Protein AF-A0AA40M4S5-F1 (afdb_monomer_lite)

Secondary structure (DSSP, 8-state):
-EEEEEEETTS--EEEE---SS----TTEEEEEEE--GGGTTEEEEEEETTEEEEEEE------HHHHHHHHHHHHHHHHHHHHHHHHHHHHHHH--

pLDDT: mean 73.12, std 14.73, range [38.81, 96.25]

Sequence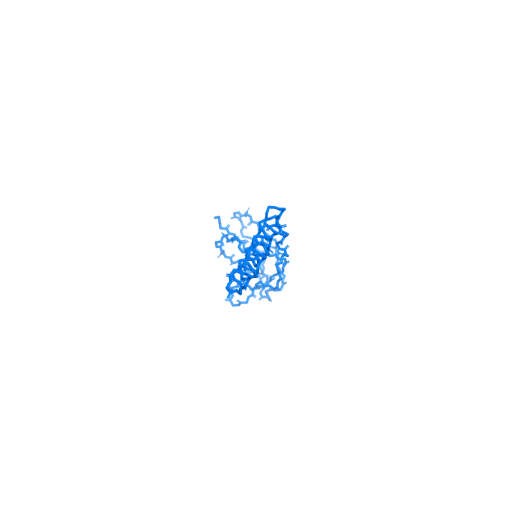 (97 aa):
MIRNIIYNQDGKNIILEFTCEEKPNLENIKVLQIEDKEEYKNMKKFHIQDGNIIIDDVYKKEISKEEKLEKELLETKATLVDLKYKEFIENTEKVGK

Radius of gyration: 26.65 Å; chains: 1; bounding box: 57×23×74 Å

Organism: NCBI:txid1443123

Structure (mmCIF, N/CA/C/O backbone):
data_AF-A0AA40M4S5-F1
#
_entry.id   AF-A0AA40M4S5-F1
#
loop_
_atom_site.group_PDB
_atom_site.id
_atom_site.type_symbol
_atom_site.label_atom_id
_atom_site.label_alt_id
_atom_site.label_comp_id
_atom_site.label_asym_id
_atom_site.label_entity_id
_atom_site.label_seq_id
_atom_site.pdbx_PDB_ins_code
_atom_site.Cartn_x
_atom_site.Cartn_y
_atom_site.Cartn_z
_atom_site.occupancy
_atom_site.B_iso_or_equiv
_atom_site.auth_seq_id
_atom_site.auth_comp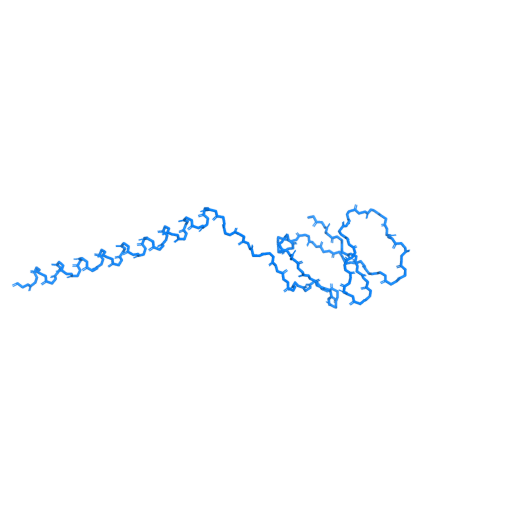_id
_atom_site.auth_asym_id
_atom_site.auth_atom_id
_atom_site.pdbx_PDB_model_num
ATOM 1 N N . MET A 1 1 ? 11.095 15.594 -10.202 1.00 63.22 1 MET A N 1
ATOM 2 C CA . MET A 1 1 ? 12.283 14.970 -10.834 1.00 63.22 1 MET A CA 1
ATOM 3 C C . MET A 1 1 ? 11.768 14.107 -11.978 1.00 63.22 1 MET A C 1
ATOM 5 O O . MET A 1 1 ? 10.678 13.573 -11.832 1.00 63.22 1 MET A O 1
ATOM 9 N N . ILE A 1 2 ? 12.442 14.040 -13.127 1.00 62.84 2 ILE A N 1
ATOM 10 C CA . ILE A 1 2 ? 11.993 13.206 -14.259 1.00 62.84 2 ILE A CA 1
ATOM 11 C C . ILE A 1 2 ? 12.808 11.914 -14.232 1.00 62.84 2 ILE A C 1
ATOM 13 O O . ILE A 1 2 ? 14.036 11.971 -14.156 1.00 62.84 2 ILE A O 1
ATOM 17 N N . ARG A 1 3 ? 12.128 10.766 -14.268 1.00 68.19 3 ARG A N 1
ATOM 18 C CA . ARG A 1 3 ? 12.730 9.429 -14.289 1.00 68.19 3 ARG A CA 1
ATOM 19 C C . ARG A 1 3 ? 12.653 8.892 -15.719 1.00 68.19 3 ARG A C 1
ATOM 21 O O . ARG A 1 3 ? 11.581 8.860 -16.320 1.00 68.19 3 ARG A O 1
ATOM 28 N N . ASN A 1 4 ? 13.792 8.493 -16.277 1.00 68.88 4 ASN A N 1
ATOM 29 C CA . ASN A 1 4 ? 13.861 7.869 -17.597 1.00 68.88 4 ASN A CA 1
ATOM 30 C C . ASN A 1 4 ? 13.956 6.353 -17.416 1.00 68.88 4 ASN A C 1
ATOM 32 O O . ASN A 1 4 ? 14.878 5.872 -16.759 1.00 68.88 4 ASN A O 1
ATOM 36 N N . ILE A 1 5 ? 13.018 5.607 -17.995 1.00 71.44 5 ILE A N 1
ATOM 37 C CA . ILE A 1 5 ? 13.008 4.143 -17.963 1.00 71.44 5 ILE A CA 1
ATOM 38 C C . ILE A 1 5 ? 13.348 3.615 -19.348 1.00 71.44 5 ILE A C 1
ATOM 40 O O . ILE A 1 5 ? 12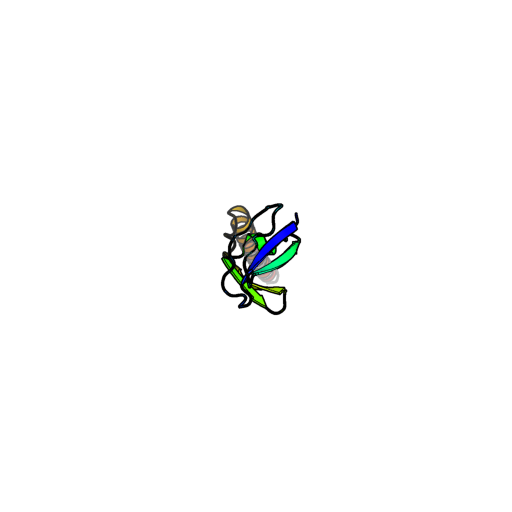.675 3.927 -20.332 1.00 71.44 5 ILE A O 1
ATOM 44 N N . ILE A 1 6 ? 14.387 2.791 -19.410 1.00 70.12 6 ILE A N 1
ATOM 45 C CA . ILE A 1 6 ? 14.858 2.148 -20.630 1.00 70.12 6 ILE A CA 1
ATOM 46 C C . ILE A 1 6 ? 14.402 0.686 -20.612 1.00 70.12 6 ILE A C 1
ATOM 48 O O . ILE A 1 6 ? 14.692 -0.059 -19.672 1.00 70.12 6 ILE A O 1
ATOM 52 N N . TYR A 1 7 ? 13.665 0.271 -21.642 1.00 68.88 7 TYR A N 1
ATOM 53 C CA . TYR A 1 7 ? 13.105 -1.078 -21.732 1.00 68.88 7 TYR A CA 1
ATOM 54 C C . TYR A 1 7 ? 13.240 -1.665 -23.135 1.00 68.88 7 TYR A C 1
ATOM 56 O O . TYR A 1 7 ? 13.197 -0.950 -24.137 1.00 68.88 7 TYR A O 1
ATOM 64 N N . ASN A 1 8 ? 13.405 -2.987 -23.204 1.00 65.38 8 ASN A N 1
ATOM 65 C CA . ASN A 1 8 ? 13.369 -3.720 -24.471 1.00 65.38 8 ASN A CA 1
ATOM 66 C C . ASN A 1 8 ? 11.937 -3.736 -25.045 1.00 65.38 8 ASN A C 1
ATOM 68 O O . ASN A 1 8 ? 10.978 -3.628 -24.281 1.00 65.38 8 ASN A O 1
ATOM 72 N N . GLN A 1 9 ? 11.768 -3.928 -26.357 1.00 62.56 9 GLN A N 1
ATOM 73 C CA . GLN A 1 9 ? 10.453 -3.989 -27.022 1.00 62.56 9 GLN A CA 1
ATOM 74 C C . GLN A 1 9 ? 9.449 -4.947 -26.353 1.00 62.56 9 GLN A C 1
ATOM 76 O O . GLN A 1 9 ? 8.254 -4.666 -26.373 1.00 62.56 9 GLN A O 1
ATOM 81 N N . ASP A 1 10 ? 9.930 -6.010 -25.703 1.00 63.03 10 ASP A N 1
ATOM 82 C CA . ASP A 1 10 ? 9.107 -6.989 -24.980 1.00 63.03 10 ASP A CA 1
ATOM 83 C C . ASP A 1 10 ? 8.609 -6.525 -23.596 1.00 63.03 10 ASP A C 1
ATOM 85 O O . ASP A 1 10 ? 7.887 -7.265 -22.930 1.00 63.03 10 ASP A O 1
ATOM 89 N N . GLY A 1 11 ? 9.043 -5.362 -23.093 1.00 58.75 11 GLY A N 1
ATOM 90 C CA . GLY A 1 11 ? 8.612 -4.800 -21.801 1.00 58.75 11 GLY A CA 1
ATOM 91 C C . GLY A 1 11 ? 9.069 -5.561 -20.545 1.00 58.75 11 GLY A C 1
ATOM 92 O O . GLY A 1 11 ? 8.753 -5.139 -19.434 1.00 58.75 11 GLY A O 1
ATOM 93 N N . LYS A 1 12 ? 9.810 -6.672 -20.704 1.00 55.38 12 LYS A N 1
ATOM 94 C CA . LYS A 1 12 ? 10.164 -7.622 -19.627 1.00 55.38 12 LYS A CA 1
ATOM 95 C C . LYS A 1 12 ? 11.517 -7.385 -18.952 1.00 55.38 12 LYS A C 1
ATOM 97 O O . LYS A 1 12 ? 11.673 -7.743 -17.791 1.00 55.38 12 LYS A O 1
ATOM 102 N N . ASN A 1 13 ? 12.489 -6.813 -19.663 1.00 52.78 13 ASN A N 1
ATOM 103 C CA . ASN A 1 13 ? 13.833 -6.558 -19.140 1.00 52.78 13 ASN A CA 1
ATOM 104 C C . ASN A 1 13 ? 14.038 -5.047 -19.023 1.00 52.78 13 ASN A C 1
ATOM 106 O O . ASN A 1 13 ? 14.294 -4.371 -20.021 1.00 52.78 13 ASN A O 1
ATOM 110 N N . ILE A 1 14 ? 13.876 -4.525 -17.809 1.00 55.41 14 ILE A N 1
ATOM 111 C CA . ILE A 1 14 ? 14.164 -3.129 -17.478 1.00 55.41 14 ILE A CA 1
ATOM 112 C C . ILE A 1 14 ? 15.658 -3.038 -17.182 1.00 55.41 14 ILE A C 1
ATOM 114 O O . ILE A 1 14 ? 16.144 -3.598 -16.198 1.00 55.41 14 ILE A O 1
ATOM 118 N N . ILE A 1 15 ? 16.392 -2.377 -18.073 1.00 54.41 15 ILE A N 1
ATOM 119 C CA . ILE A 1 15 ? 17.844 -2.231 -17.983 1.00 54.41 15 ILE A CA 1
ATOM 120 C C . ILE A 1 15 ? 18.109 -0.828 -17.447 1.00 54.41 15 ILE A C 1
ATOM 122 O O . ILE A 1 15 ? 18.205 0.122 -18.209 1.00 54.41 15 ILE A O 1
ATOM 126 N N . LEU A 1 16 ? 18.230 -0.750 -16.124 1.00 53.56 16 LEU A N 1
ATOM 127 C CA . LEU A 1 16 ? 18.803 0.357 -15.361 1.00 53.56 16 LEU A CA 1
ATOM 128 C C . LEU A 1 16 ? 18.124 1.741 -15.431 1.00 53.56 16 LEU A C 1
ATOM 130 O O . LEU A 1 16 ? 17.797 2.316 -16.464 1.00 53.56 16 LEU A O 1
ATOM 134 N N . GLU A 1 17 ? 18.009 2.304 -14.236 1.00 49.44 17 GLU A N 1
ATOM 135 C CA . GLU A 1 17 ? 17.761 3.708 -13.955 1.00 49.44 17 GLU A CA 1
ATOM 136 C C . GLU A 1 17 ? 19.031 4.517 -14.254 1.00 49.44 17 GLU A C 1
ATOM 138 O O . GLU A 1 17 ? 20.048 4.333 -13.586 1.00 49.44 17 GLU A O 1
ATOM 143 N N . PHE A 1 18 ? 18.997 5.422 -15.232 1.00 50.22 18 PHE A N 1
ATOM 144 C CA . PHE A 1 18 ? 20.089 6.371 -15.453 1.00 50.22 18 PHE A CA 1
ATOM 145 C C . PHE A 1 18 ? 19.553 7.791 -15.639 1.00 50.22 18 PHE A C 1
ATOM 147 O O . PHE A 1 18 ? 18.682 8.059 -16.467 1.00 50.22 18 PHE A O 1
ATOM 154 N N . THR A 1 19 ? 20.153 8.734 -14.918 1.00 40.94 19 THR A N 1
ATOM 155 C CA . THR A 1 19 ? 20.324 10.118 -15.367 1.00 40.94 19 THR A CA 1
ATOM 156 C C . THR A 1 19 ? 21.504 10.138 -16.340 1.00 40.94 19 THR A C 1
ATOM 158 O O . THR A 1 19 ? 22.639 10.314 -15.909 1.00 40.94 19 THR A O 1
ATOM 161 N N . CYS A 1 20 ? 21.290 9.877 -17.630 1.00 38.81 20 CYS A N 1
ATOM 162 C CA . CYS A 1 20 ? 22.344 10.042 -18.636 1.00 38.81 20 CYS A CA 1
ATOM 163 C C . CYS A 1 20 ? 21.839 10.909 -19.792 1.00 38.81 20 CYS A C 1
ATOM 165 O O . CYS A 1 20 ? 20.708 10.743 -20.247 1.00 38.81 20 CYS A O 1
ATOM 167 N N . GLU A 1 21 ? 22.677 11.850 -20.229 1.00 43.62 21 GLU A N 1
ATOM 168 C CA . GLU A 1 21 ? 22.403 12.788 -21.326 1.00 43.62 21 GLU A CA 1
ATOM 169 C C . GLU A 1 21 ? 22.529 12.132 -22.715 1.00 43.62 21 GLU A C 1
ATOM 171 O O . GLU A 1 21 ? 22.104 12.714 -23.711 1.00 43.62 21 GLU A O 1
ATOM 176 N N . GLU A 1 22 ? 23.039 10.897 -22.797 1.00 44.50 22 GLU A N 1
ATOM 177 C CA . GLU A 1 22 ? 23.246 10.180 -24.056 1.00 44.50 22 GLU A CA 1
ATOM 178 C C . GLU A 1 22 ? 22.329 8.958 -24.192 1.00 44.50 22 GLU A C 1
ATOM 180 O O . GLU A 1 22 ? 22.240 8.097 -23.314 1.00 44.50 22 GLU A O 1
ATOM 185 N N . LYS A 1 23 ? 21.634 8.876 -25.334 1.00 51.22 23 LYS A N 1
ATOM 186 C CA . LYS A 1 23 ? 20.796 7.729 -25.699 1.00 51.22 23 LYS A CA 1
ATOM 187 C C . LYS A 1 23 ? 21.698 6.551 -26.087 1.00 51.22 23 LYS A C 1
ATOM 189 O O . LYS A 1 23 ? 22.409 6.673 -27.086 1.00 51.22 23 LYS A O 1
ATOM 194 N N . PRO A 1 24 ? 21.651 5.403 -25.387 1.00 52.34 24 PRO A N 1
ATOM 195 C CA . PRO A 1 24 ? 22.369 4.220 -25.835 1.00 52.34 24 PRO A CA 1
ATOM 196 C C . PRO A 1 24 ? 21.810 3.777 -27.191 1.00 52.34 24 PRO A C 1
ATOM 198 O O . PRO A 1 24 ? 20.604 3.582 -27.350 1.00 52.34 24 PRO A O 1
ATOM 201 N N . ASN A 1 25 ? 22.690 3.648 -28.181 1.00 52.06 25 ASN A N 1
ATOM 202 C CA . ASN A 1 25 ? 22.329 3.196 -29.518 1.00 52.06 25 ASN A CA 1
ATOM 203 C C . ASN A 1 25 ? 22.283 1.661 -29.521 1.00 52.06 25 ASN A C 1
ATOM 205 O O . ASN A 1 25 ? 23.279 0.991 -29.788 1.00 52.06 25 ASN A O 1
ATOM 209 N N . LEU A 1 26 ? 21.139 1.112 -29.121 1.00 56.66 26 LEU A N 1
ATOM 210 C CA . LEU A 1 26 ? 20.866 -0.321 -29.099 1.00 56.66 26 LEU A CA 1
ATOM 211 C C . LEU A 1 26 ? 19.563 -0.555 -29.870 1.00 56.66 26 LEU A C 1
ATOM 213 O O . LEU A 1 26 ? 18.511 -0.019 -29.511 1.00 56.66 26 LEU A O 1
ATOM 217 N N . GLU A 1 27 ? 19.638 -1.334 -30.949 1.00 55.91 27 GLU A N 1
ATOM 218 C CA . GLU A 1 27 ? 18.456 -1.772 -31.691 1.00 55.91 27 GLU A CA 1
ATOM 219 C C . GLU A 1 27 ? 17.499 -2.495 -30.724 1.00 55.91 27 GLU A C 1
ATOM 221 O O . GLU A 1 27 ? 17.915 -3.370 -29.966 1.00 55.91 27 GLU A O 1
ATOM 226 N N . ASN A 1 28 ? 16.215 -2.115 -30.753 1.00 61.62 28 ASN A N 1
ATOM 227 C CA . ASN A 1 28 ? 15.112 -2.638 -29.921 1.00 61.62 28 ASN A CA 1
ATOM 228 C C . ASN A 1 28 ? 14.915 -2.028 -28.522 1.00 61.62 28 ASN A C 1
ATOM 230 O O . ASN A 1 28 ? 14.151 -2.566 -27.720 1.00 61.62 28 ASN A O 1
ATOM 234 N N . ILE A 1 29 ? 15.494 -0.863 -28.235 1.00 65.06 29 ILE A N 1
ATOM 235 C CA . ILE A 1 29 ? 15.241 -0.154 -26.975 1.00 65.06 29 ILE A CA 1
ATOM 236 C C . ILE A 1 29 ? 14.197 0.959 -27.134 1.00 65.06 29 ILE A C 1
ATOM 238 O O . ILE A 1 29 ? 14.234 1.749 -28.078 1.00 65.06 29 ILE A O 1
ATOM 242 N N . LYS A 1 30 ? 13.272 1.051 -26.173 1.00 69.31 30 LYS A N 1
ATOM 243 C CA . LYS A 1 30 ? 12.345 2.175 -25.995 1.00 69.31 30 LYS A CA 1
ATOM 244 C C . LYS A 1 30 ? 12.673 2.926 -24.705 1.00 69.31 30 LYS A C 1
ATOM 246 O O . LYS A 1 30 ? 13.073 2.333 -23.705 1.00 69.31 30 LYS A O 1
ATOM 251 N N . VAL A 1 31 ? 12.484 4.244 -24.739 1.00 70.69 31 VAL A N 1
ATOM 252 C CA . VAL A 1 31 ? 12.665 5.133 -23.584 1.00 70.69 31 VAL A CA 1
ATOM 253 C C . VAL A 1 31 ? 11.303 5.681 -23.184 1.00 70.69 31 VAL A C 1
ATOM 255 O O . VAL A 1 31 ? 10.612 6.273 -24.012 1.00 70.69 31 VAL A O 1
ATOM 258 N N . LEU A 1 32 ? 10.923 5.483 -21.925 1.00 73.69 32 LEU A N 1
ATOM 259 C CA . LEU A 1 32 ? 9.733 6.066 -21.317 1.00 73.69 32 LEU A CA 1
ATOM 260 C C . LEU A 1 32 ? 10.164 7.136 -20.313 1.00 73.69 32 LEU A C 1
ATOM 262 O O . LEU A 1 32 ? 10.885 6.841 -19.361 1.00 73.69 32 LEU A O 1
ATOM 266 N N . GLN A 1 33 ? 9.725 8.372 -20.532 1.00 72.19 33 GLN A N 1
ATOM 267 C CA . GLN A 1 33 ? 9.930 9.463 -19.584 1.00 72.19 33 GLN A CA 1
ATOM 268 C C . GLN A 1 33 ? 8.688 9.592 -18.714 1.00 72.19 33 GLN A C 1
ATOM 270 O O . GLN A 1 33 ? 7.584 9.759 -19.231 1.00 72.19 33 GLN A O 1
ATOM 275 N N . ILE A 1 34 ? 8.871 9.512 -17.403 1.00 74.00 34 ILE A N 1
ATOM 276 C CA . ILE A 1 34 ? 7.798 9.683 -16.427 1.00 74.00 34 ILE A CA 1
ATOM 277 C C . ILE A 1 34 ? 8.211 10.685 -15.360 1.00 74.00 34 ILE A C 1
ATOM 279 O O . ILE A 1 34 ? 9.386 10.819 -15.014 1.00 74.00 34 ILE A O 1
ATOM 283 N N . GLU A 1 35 ? 7.228 11.383 -14.808 1.00 74.88 35 GLU A N 1
ATOM 284 C CA . GLU A 1 35 ? 7.436 12.134 -13.579 1.00 74.88 35 GLU A CA 1
ATOM 285 C C . GLU A 1 35 ? 7.718 11.168 -12.432 1.00 74.88 35 GLU A C 1
ATOM 287 O O . GLU A 1 35 ? 7.032 10.157 -12.273 1.00 74.88 35 GLU A O 1
ATOM 292 N N . ASP A 1 36 ? 8.730 11.476 -11.632 1.00 72.38 36 ASP A N 1
ATOM 293 C CA . ASP A 1 36 ? 9.025 10.718 -10.427 1.00 72.38 36 ASP A CA 1
ATOM 294 C C . ASP A 1 36 ? 7.910 10.936 -9.392 1.00 72.38 36 ASP A C 1
ATOM 296 O O . ASP A 1 36 ? 7.691 12.057 -8.923 1.00 72.38 36 ASP A O 1
ATOM 300 N N . LYS A 1 37 ? 7.187 9.862 -9.066 1.00 75.31 37 LYS A N 1
ATOM 301 C CA . LYS A 1 37 ? 6.091 9.827 -8.090 1.00 75.31 37 LYS A CA 1
ATOM 302 C C . LYS A 1 37 ? 6.507 9.006 -6.877 1.00 75.31 37 LYS A C 1
ATOM 304 O O . LYS A 1 37 ? 7.284 8.063 -6.993 1.00 75.31 37 LYS A O 1
ATOM 309 N N . GLU A 1 38 ? 5.939 9.302 -5.709 1.00 73.44 38 GLU A N 1
ATOM 310 C CA . GLU A 1 38 ? 6.236 8.539 -4.486 1.00 73.44 38 GLU A CA 1
ATOM 311 C C . GLU A 1 38 ? 5.904 7.048 -4.603 1.00 73.44 38 GLU A C 1
ATOM 313 O O . GLU A 1 38 ? 6.633 6.211 -4.073 1.00 73.44 38 GLU A O 1
ATOM 318 N N . GLU A 1 39 ? 4.861 6.711 -5.360 1.00 69.81 39 GLU A N 1
ATOM 319 C CA . GLU A 1 39 ? 4.452 5.335 -5.666 1.00 69.81 39 GLU A CA 1
ATOM 320 C C . GLU A 1 39 ? 5.595 4.520 -6.289 1.00 69.81 39 GLU A C 1
ATOM 322 O O . GLU A 1 39 ? 5.708 3.314 -6.070 1.00 69.81 39 GLU A O 1
ATOM 327 N N . TYR A 1 40 ? 6.501 5.194 -7.003 1.00 74.50 40 TYR A N 1
ATOM 328 C CA . TYR A 1 40 ? 7.627 4.581 -7.688 1.00 74.50 40 TYR A CA 1
ATOM 329 C C . TYR A 1 40 ? 8.847 4.318 -6.798 1.00 74.50 40 TYR A C 1
ATOM 331 O O . TYR A 1 40 ? 9.756 3.588 -7.206 1.00 74.50 40 TYR A O 1
ATOM 339 N N . LYS A 1 41 ? 8.880 4.883 -5.586 1.00 72.00 41 LYS A N 1
ATOM 340 C CA . LYS A 1 41 ? 9.983 4.694 -4.628 1.00 72.00 41 LYS A CA 1
ATOM 341 C C . LYS A 1 41 ? 9.941 3.324 -3.958 1.00 72.00 41 LYS A C 1
ATOM 343 O O . LYS A 1 41 ? 10.978 2.789 -3.586 1.00 72.00 41 LYS A O 1
ATOM 348 N N . ASN A 1 42 ? 8.745 2.750 -3.842 1.00 72.62 42 ASN A N 1
ATOM 349 C CA . ASN A 1 42 ? 8.517 1.476 -3.163 1.00 72.62 42 ASN A CA 1
ATOM 350 C C . ASN A 1 42 ? 8.249 0.325 -4.139 1.00 72.62 42 ASN A C 1
ATOM 352 O O . ASN A 1 42 ? 7.824 -0.745 -3.713 1.00 72.62 42 ASN A O 1
ATOM 356 N N . MET A 1 43 ? 8.484 0.511 -5.439 1.00 77.06 43 MET A N 1
ATOM 357 C CA . MET A 1 43 ? 8.296 -0.559 -6.417 1.00 77.06 43 MET A CA 1
ATOM 358 C C . MET A 1 43 ? 9.371 -1.627 -6.259 1.00 77.06 43 MET A C 1
ATOM 360 O O . MET A 1 43 ? 10.567 -1.344 -6.292 1.00 77.06 43 MET A O 1
ATOM 364 N N . LYS A 1 44 ? 8.928 -2.874 -6.121 1.00 75.12 44 LYS A N 1
ATOM 365 C CA . LYS A 1 44 ? 9.791 -4.054 -6.065 1.00 75.12 44 LYS A CA 1
ATOM 366 C C . LYS A 1 44 ? 9.843 -4.764 -7.412 1.00 75.12 44 LYS A C 1
ATOM 368 O O . LYS A 1 44 ? 10.900 -5.243 -7.813 1.00 75.12 44 LYS A O 1
ATOM 373 N N . LYS A 1 45 ? 8.710 -4.829 -8.112 1.00 76.38 45 LYS A N 1
ATOM 374 C CA . LYS A 1 45 ? 8.605 -5.401 -9.452 1.00 76.38 45 LYS A CA 1
ATOM 375 C C . LYS A 1 45 ? 7.603 -4.603 -10.271 1.00 76.38 45 LYS A C 1
ATOM 377 O O . LYS A 1 45 ? 6.539 -4.248 -9.775 1.00 76.38 45 LYS A O 1
ATOM 382 N N . PHE A 1 46 ? 7.949 -4.329 -11.517 1.00 78.88 46 PHE A N 1
ATOM 383 C CA . PHE A 1 46 ? 7.070 -3.675 -12.471 1.00 78.88 46 PHE A CA 1
ATOM 384 C C . PHE A 1 46 ? 7.402 -4.152 -13.883 1.00 78.88 46 PHE A C 1
ATOM 386 O O . PHE A 1 46 ? 8.491 -4.678 -14.130 1.00 78.88 46 PHE A O 1
ATOM 393 N N . HIS A 1 47 ? 6.472 -3.935 -14.801 1.00 76.56 47 HIS A N 1
ATOM 394 C CA . HIS A 1 47 ? 6.673 -4.110 -16.232 1.00 76.56 47 HIS A CA 1
ATOM 395 C C . HIS A 1 47 ? 6.046 -2.940 -16.989 1.00 76.56 47 HIS A C 1
ATOM 397 O O . HIS A 1 47 ? 5.397 -2.073 -16.402 1.00 76.56 47 HIS A O 1
ATOM 403 N N . ILE A 1 48 ? 6.274 -2.891 -18.299 1.00 76.06 48 ILE A N 1
ATOM 404 C CA . ILE A 1 48 ? 5.713 -1.848 -19.156 1.00 76.06 48 ILE A CA 1
ATOM 405 C C . ILE A 1 48 ? 4.728 -2.478 -20.128 1.00 76.06 48 ILE A C 1
ATOM 407 O O . ILE A 1 48 ? 5.084 -3.395 -20.868 1.00 76.06 48 ILE A O 1
ATOM 411 N N . GLN A 1 49 ? 3.506 -1.956 -20.136 1.00 74.38 49 GLN A N 1
ATOM 412 C CA . GLN A 1 49 ? 2.436 -2.357 -21.042 1.00 74.38 49 GLN A CA 1
ATOM 413 C C . GLN A 1 49 ? 1.850 -1.105 -21.698 1.00 74.38 49 GLN A C 1
ATOM 415 O O . GLN A 1 49 ? 1.499 -0.147 -21.013 1.00 74.38 49 GLN A O 1
ATOM 420 N N . ASP A 1 50 ? 1.800 -1.084 -23.032 1.00 77.06 50 ASP A N 1
ATOM 421 C CA . ASP A 1 50 ? 1.250 0.028 -23.826 1.00 77.06 50 ASP A CA 1
ATOM 422 C C . ASP A 1 50 ? 1.836 1.414 -23.484 1.00 77.06 50 ASP A C 1
ATOM 424 O O . ASP A 1 50 ? 1.155 2.434 -23.536 1.00 77.06 50 ASP A O 1
ATOM 428 N N . GLY A 1 51 ? 3.122 1.459 -23.117 1.00 70.06 51 GLY A N 1
ATOM 429 C CA . GLY A 1 51 ? 3.809 2.697 -22.730 1.00 70.06 51 GLY A CA 1
ATOM 430 C C . GLY A 1 51 ? 3.509 3.176 -21.307 1.00 70.06 51 GLY A C 1
ATOM 431 O O . GLY A 1 51 ? 3.989 4.237 -20.921 1.00 70.06 51 GLY A O 1
ATOM 432 N N . ASN A 1 52 ? 2.775 2.394 -20.515 1.00 73.38 52 ASN A N 1
ATOM 433 C CA . ASN A 1 52 ? 2.506 2.661 -19.107 1.00 73.38 52 ASN A CA 1
ATOM 434 C C . ASN A 1 52 ? 3.284 1.700 -18.207 1.00 73.38 52 ASN A C 1
ATOM 436 O O . ASN A 1 52 ? 3.525 0.547 -18.565 1.00 73.38 52 ASN A O 1
ATOM 440 N N . ILE A 1 53 ? 3.658 2.177 -17.021 1.00 76.69 53 ILE A N 1
ATOM 441 C CA . ILE A 1 53 ? 4.275 1.354 -15.979 1.00 76.69 53 ILE A CA 1
ATOM 442 C C . ILE A 1 53 ? 3.166 0.638 -15.222 1.00 76.69 53 ILE A C 1
ATOM 444 O O . ILE A 1 53 ? 2.287 1.281 -14.651 1.00 76.69 53 ILE A O 1
ATOM 448 N N . ILE A 1 54 ? 3.241 -0.685 -15.183 1.00 79.88 54 ILE A N 1
ATOM 449 C CA . ILE A 1 54 ? 2.363 -1.531 -14.386 1.00 79.88 54 ILE A CA 1
ATOM 450 C C . ILE A 1 54 ? 3.180 -2.082 -13.223 1.00 79.88 54 ILE A C 1
ATOM 452 O O . ILE A 1 54 ? 4.180 -2.774 -13.418 1.00 79.88 54 ILE A O 1
ATOM 456 N N . ILE A 1 55 ? 2.773 -1.738 -12.004 1.00 79.44 55 ILE A N 1
ATOM 457 C CA . ILE A 1 55 ? 3.442 -2.165 -10.775 1.00 79.44 55 ILE A CA 1
ATOM 458 C C . ILE A 1 55 ? 2.922 -3.553 -10.400 1.00 79.44 55 ILE A C 1
ATOM 460 O O . ILE A 1 55 ? 1.754 -3.701 -10.052 1.00 79.44 55 ILE A O 1
ATOM 464 N N . ASP A 1 56 ? 3.791 -4.559 -10.461 1.00 78.25 56 ASP A N 1
ATOM 465 C CA . ASP A 1 56 ? 3.453 -5.947 -10.123 1.00 78.25 56 ASP A CA 1
ATOM 466 C C . ASP A 1 56 ? 3.580 -6.222 -8.623 1.00 78.25 56 ASP A C 1
ATOM 468 O O . ASP A 1 56 ? 2.830 -7.017 -8.061 1.00 78.25 56 ASP A O 1
ATOM 472 N N . ASP A 1 57 ? 4.579 -5.614 -7.979 1.00 73.88 57 ASP A N 1
ATOM 473 C CA . ASP A 1 57 ? 4.879 -5.817 -6.564 1.00 73.88 57 ASP A CA 1
ATOM 474 C C . ASP A 1 57 ? 5.497 -4.548 -5.970 1.00 73.88 57 ASP A C 1
ATOM 476 O O . ASP A 1 57 ? 6.342 -3.891 -6.591 1.00 73.88 57 ASP A O 1
ATOM 480 N N . VAL A 1 58 ? 5.118 -4.231 -4.736 1.00 80.69 58 VAL A N 1
ATOM 481 C CA . VAL A 1 58 ? 5.675 -3.125 -3.951 1.00 80.69 58 VAL A CA 1
ATOM 482 C C . VAL A 1 58 ? 6.311 -3.681 -2.686 1.00 80.69 58 VAL A C 1
ATOM 484 O O . VAL A 1 58 ? 5.826 -4.646 -2.093 1.00 80.69 58 VAL A O 1
ATOM 487 N N . TYR A 1 59 ? 7.402 -3.071 -2.233 1.00 75.44 59 TYR A N 1
ATOM 488 C CA . TYR A 1 59 ? 7.906 -3.345 -0.896 1.00 75.44 59 TYR A CA 1
ATOM 489 C C . TYR A 1 59 ? 6.795 -3.026 0.102 1.00 75.44 59 TYR A C 1
ATOM 491 O O . TYR A 1 59 ? 6.229 -1.931 0.088 1.00 75.44 59 TYR A O 1
ATOM 499 N N . LYS A 1 60 ? 6.465 -3.994 0.966 1.00 68.81 60 LYS A N 1
ATOM 500 C CA . LYS A 1 60 ? 5.582 -3.729 2.101 1.00 68.81 60 LYS A CA 1
ATOM 501 C C . LYS A 1 60 ? 6.210 -2.580 2.872 1.00 68.81 60 LYS A C 1
ATOM 503 O O . LYS A 1 60 ? 7.315 -2.741 3.386 1.00 68.81 60 LYS A O 1
ATOM 508 N N . LYS A 1 61 ? 5.523 -1.435 2.916 1.00 67.88 61 LYS A N 1
ATOM 509 C CA . LYS A 1 61 ? 5.934 -0.306 3.746 1.00 67.88 61 LYS A CA 1
ATOM 510 C C . LYS A 1 61 ? 6.087 -0.855 5.161 1.00 67.88 61 LYS A C 1
ATOM 512 O O . LYS A 1 61 ? 5.108 -1.320 5.749 1.00 67.88 61 LYS A O 1
ATOM 517 N N . GLU A 1 62 ? 7.314 -0.889 5.673 1.00 65.62 62 GLU A N 1
ATOM 518 C CA . GLU A 1 62 ? 7.512 -1.150 7.089 1.00 65.62 62 GLU A CA 1
ATOM 519 C C . GLU A 1 62 ? 6.816 -0.013 7.825 1.00 65.62 62 GLU A C 1
ATOM 521 O O . GLU A 1 62 ? 7.214 1.145 7.716 1.00 65.62 62 GLU A O 1
ATOM 526 N N . ILE A 1 63 ? 5.718 -0.347 8.502 1.00 70.62 63 ILE A N 1
ATOM 527 C CA . ILE A 1 63 ? 4.989 0.603 9.336 1.00 70.62 63 ILE A CA 1
ATOM 528 C C . ILE A 1 63 ? 6.002 1.136 10.345 1.00 70.62 63 ILE A C 1
ATOM 530 O O . ILE A 1 63 ? 6.633 0.344 11.064 1.00 70.62 63 ILE A O 1
ATOM 534 N N . SER A 1 64 ? 6.188 2.454 10.360 1.00 79.44 64 SER A N 1
ATOM 535 C CA . SER A 1 64 ? 7.161 3.079 11.246 1.00 79.44 64 SER A CA 1
ATOM 536 C C . SER A 1 64 ? 6.806 2.766 12.706 1.00 79.44 64 SER A C 1
ATOM 538 O O . SER A 1 64 ? 5.665 2.428 13.038 1.00 79.44 64 SER A O 1
ATOM 540 N N . LYS A 1 65 ? 7.782 2.860 13.618 1.00 83.31 65 LYS A N 1
ATOM 541 C CA . LYS A 1 65 ? 7.492 2.704 15.057 1.00 83.31 65 LYS A CA 1
ATOM 542 C C . LYS A 1 65 ? 6.407 3.682 15.522 1.00 83.31 65 LYS A C 1
ATOM 544 O O . LYS A 1 65 ? 5.604 3.324 16.371 1.00 83.31 65 LYS A O 1
ATOM 549 N N . GLU A 1 66 ? 6.381 4.878 14.944 1.00 83.62 66 GLU A N 1
ATOM 550 C CA . GLU A 1 66 ? 5.399 5.922 15.230 1.00 83.62 66 GLU A CA 1
ATOM 551 C C . GLU A 1 66 ? 3.999 5.540 14.733 1.00 83.62 66 GLU A C 1
ATOM 553 O O . GLU A 1 66 ? 3.067 5.525 15.527 1.00 83.62 66 GLU A O 1
ATOM 558 N N . GLU A 1 67 ? 3.862 5.092 13.481 1.00 82.00 67 GLU A N 1
ATOM 559 C CA . GLU A 1 67 ? 2.580 4.623 12.928 1.00 82.00 67 GLU A CA 1
ATOM 560 C C . GLU A 1 67 ? 2.031 3.406 13.714 1.00 82.00 67 GLU A C 1
ATOM 562 O O . GLU A 1 67 ? 0.820 3.265 13.898 1.00 82.00 67 GLU A O 1
ATOM 567 N N . LYS A 1 68 ? 2.908 2.524 14.226 1.00 87.56 68 LYS A N 1
ATOM 568 C CA . LYS A 1 68 ? 2.504 1.422 15.125 1.00 87.56 68 LYS A CA 1
ATOM 569 C C . LYS A 1 68 ? 1.981 1.938 16.464 1.00 87.56 68 LYS A C 1
ATOM 571 O O . LYS A 1 68 ? 0.927 1.492 16.907 1.00 87.56 68 LYS A O 1
ATOM 576 N N . LEU A 1 69 ? 2.698 2.877 17.081 1.00 91.38 69 LEU A N 1
ATOM 577 C CA . LEU A 1 69 ? 2.301 3.489 18.350 1.00 91.38 69 LEU A CA 1
ATOM 578 C C . LEU A 1 69 ? 0.979 4.251 18.222 1.00 91.38 69 LEU A C 1
ATOM 580 O O . LEU A 1 69 ? 0.138 4.157 19.112 1.00 91.38 69 LEU A O 1
ATOM 584 N N . GLU A 1 70 ? 0.757 4.967 17.119 1.00 92.25 70 GLU A N 1
ATOM 585 C CA . GLU A 1 70 ? -0.515 5.649 16.858 1.00 92.25 70 GLU A CA 1
ATOM 586 C C . GLU A 1 70 ? -1.680 4.665 16.765 1.00 92.25 70 GLU A C 1
ATOM 588 O O . GLU A 1 70 ? -2.746 4.908 17.339 1.00 92.25 70 GLU A O 1
ATOM 593 N N . LYS A 1 71 ? -1.468 3.528 16.093 1.00 92.12 71 LYS A N 1
ATOM 594 C CA . LYS A 1 71 ? -2.473 2.470 15.998 1.00 92.12 71 LYS A CA 1
ATOM 595 C C . LYS A 1 71 ? -2.792 1.869 17.371 1.00 92.12 71 LYS A C 1
ATOM 597 O O . LYS A 1 71 ? -3.963 1.789 17.735 1.00 92.12 71 LYS A O 1
ATOM 602 N N . GLU A 1 72 ? -1.772 1.514 18.151 1.00 93.44 72 GLU A N 1
ATOM 603 C CA . GLU A 1 72 ? -1.946 0.987 19.515 1.00 93.44 72 GLU A CA 1
ATOM 604 C C . GLU A 1 72 ? -2.644 2.001 20.436 1.00 93.44 72 GLU A C 1
ATOM 606 O O . GLU A 1 72 ? -3.531 1.645 21.218 1.00 93.44 72 GLU A O 1
ATOM 611 N N . LEU A 1 73 ? -2.296 3.287 20.320 1.00 95.81 73 LEU A N 1
ATOM 612 C CA . LEU A 1 73 ? -2.932 4.364 21.074 1.00 95.81 73 LEU A CA 1
ATOM 613 C C . LEU A 1 73 ? -4.415 4.499 20.714 1.00 95.81 73 LEU A C 1
ATOM 615 O O . LEU A 1 73 ? -5.245 4.711 21.601 1.00 95.81 73 LEU A O 1
ATOM 619 N N . LEU A 1 74 ? -4.759 4.388 19.430 1.00 95.56 74 LEU A N 1
ATOM 620 C CA . LEU A 1 74 ? -6.141 4.455 18.963 1.00 95.56 74 LEU A CA 1
ATOM 621 C C . LEU A 1 74 ? -6.969 3.270 19.481 1.00 95.56 74 LEU A C 1
ATOM 623 O O . LEU A 1 74 ? -8.063 3.475 20.008 1.00 95.56 74 LEU A O 1
ATOM 627 N N . GLU A 1 75 ? -6.428 2.054 19.404 1.00 95.44 75 GLU A N 1
ATOM 628 C CA . GLU A 1 75 ? -7.062 0.834 19.928 1.00 95.44 75 GLU A CA 1
ATOM 629 C C . GLU A 1 75 ? -7.263 0.905 21.453 1.00 95.44 75 GLU A C 1
ATOM 631 O O . GLU A 1 75 ? -8.333 0.570 21.976 1.00 95.44 75 GLU A O 1
ATOM 636 N N . THR A 1 76 ? -6.269 1.432 22.172 1.00 96.12 76 THR A N 1
ATOM 637 C CA . THR A 1 76 ? -6.351 1.642 23.625 1.00 96.12 76 THR A CA 1
ATOM 638 C C . THR A 1 76 ? -7.433 2.662 23.976 1.00 96.12 76 THR A C 1
ATOM 640 O O . THR A 1 76 ? -8.229 2.437 24.889 1.00 96.12 76 THR A O 1
ATOM 643 N N . LYS A 1 77 ? -7.510 3.778 23.237 1.00 95.19 77 LYS A N 1
ATOM 644 C CA . LYS A 1 77 ? -8.547 4.802 23.437 1.00 95.19 77 LYS A CA 1
ATOM 645 C C . LYS A 1 77 ? -9.949 4.243 23.204 1.00 95.19 77 LYS A C 1
ATOM 647 O O . LYS A 1 77 ? -10.827 4.508 24.020 1.00 95.19 77 LYS A O 1
ATOM 652 N N . ALA A 1 78 ? -10.148 3.459 22.145 1.00 95.25 78 ALA A N 1
ATOM 653 C CA . ALA A 1 78 ? -11.433 2.817 21.871 1.00 95.25 78 ALA A CA 1
ATOM 654 C C . ALA A 1 78 ? -11.851 1.889 23.024 1.00 95.25 78 ALA A C 1
ATOM 656 O O . ALA A 1 78 ? -12.953 2.007 23.554 1.00 95.25 78 ALA A O 1
ATOM 657 N N . THR A 1 79 ? -10.920 1.057 23.498 1.00 96.06 79 THR A N 1
ATOM 658 C CA . THR A 1 79 ? -11.159 0.146 24.628 1.00 96.06 79 THR A CA 1
ATOM 659 C C . THR A 1 79 ? -11.531 0.900 25.908 1.00 96.06 79 THR A C 1
ATOM 661 O O . THR A 1 79 ? -12.447 0.504 26.628 1.00 96.06 79 THR A O 1
ATOM 664 N N . LEU A 1 80 ? -10.847 2.011 26.200 1.00 96.25 80 LEU A N 1
ATOM 665 C CA . LEU A 1 80 ? -11.143 2.833 27.376 1.00 96.25 80 LEU A C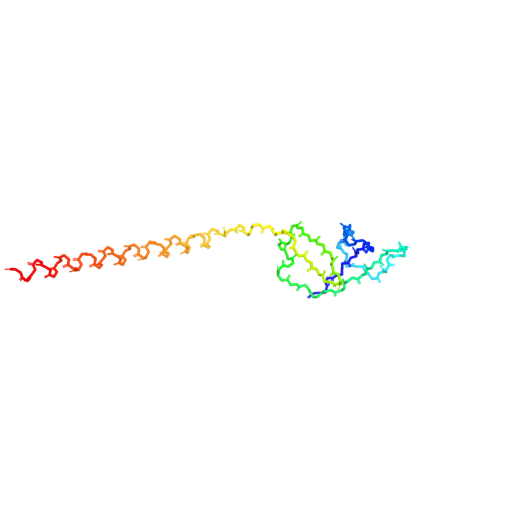A 1
ATOM 666 C C . LEU A 1 80 ? -12.530 3.476 27.303 1.00 96.25 80 LEU A C 1
ATOM 668 O O . LEU A 1 80 ? -13.221 3.527 28.321 1.00 96.25 80 LEU A O 1
ATOM 672 N N . VAL A 1 81 ? -12.943 3.950 26.125 1.00 95.38 81 VAL A N 1
ATOM 673 C CA . VAL A 1 81 ? -14.290 4.502 25.917 1.00 95.38 81 VAL A CA 1
ATOM 674 C C . VAL A 1 81 ? -15.349 3.432 26.175 1.00 95.38 81 VAL A C 1
ATOM 676 O O . VAL A 1 81 ? -16.283 3.686 26.935 1.00 95.38 81 VAL A O 1
ATOM 679 N N . ASP A 1 82 ? -15.168 2.227 25.636 1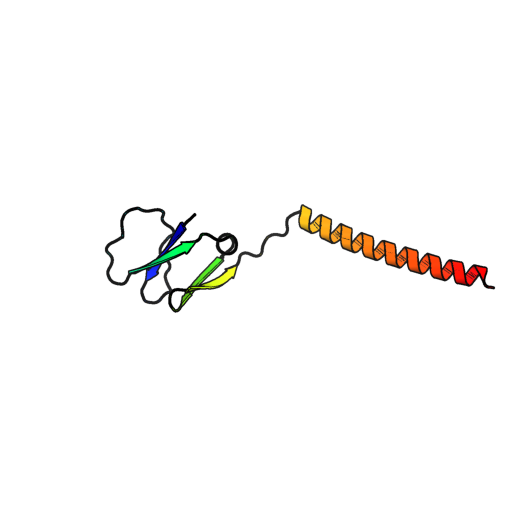.00 95.38 82 ASP A N 1
ATOM 680 C CA . ASP A 1 82 ? -16.103 1.116 25.840 1.00 95.38 82 ASP A CA 1
ATOM 681 C C . ASP A 1 82 ? -16.219 0.717 27.316 1.00 95.38 82 ASP A C 1
ATOM 683 O O . ASP A 1 82 ? -17.322 0.500 27.825 1.00 95.38 82 ASP A O 1
ATOM 687 N N . LEU A 1 83 ? -15.093 0.645 28.032 1.00 94.75 83 LEU A N 1
ATOM 688 C CA . LEU A 1 83 ? -15.085 0.353 29.467 1.00 94.75 83 LEU A CA 1
ATOM 689 C C . LEU A 1 83 ? -15.790 1.448 30.271 1.00 94.75 83 LEU A C 1
ATOM 691 O O . LEU A 1 83 ? -16.610 1.140 31.134 1.00 94.75 83 LEU A O 1
ATOM 695 N N . LYS A 1 84 ? -15.526 2.722 29.961 1.00 93.19 84 LYS A N 1
ATOM 696 C CA . LYS A 1 84 ? -16.180 3.855 30.631 1.00 93.19 84 LYS A CA 1
ATOM 697 C C . LYS A 1 84 ? -17.679 3.889 30.370 1.00 93.19 84 LYS A C 1
ATOM 699 O O . LYS A 1 84 ? -18.445 4.204 31.278 1.00 93.19 84 LYS A O 1
ATOM 704 N N . TYR A 1 85 ? -18.100 3.535 29.161 1.00 92.38 85 TYR A N 1
ATOM 705 C CA . TYR A 1 85 ? -19.513 3.430 28.829 1.00 92.38 85 TYR A CA 1
ATOM 706 C C . TYR A 1 85 ? -20.190 2.307 29.624 1.00 92.38 85 TYR A C 1
ATOM 708 O O . TYR A 1 85 ? -21.242 2.532 30.217 1.00 92.38 85 TYR A O 1
ATOM 716 N N . LYS A 1 86 ? -19.560 1.129 29.726 1.00 92.44 86 LYS A N 1
ATOM 717 C CA . LYS A 1 86 ? -20.064 0.021 30.559 1.00 92.44 86 LYS A CA 1
ATOM 718 C C . LYS A 1 86 ? -20.186 0.407 32.033 1.00 92.44 86 LYS A C 1
ATOM 720 O O . LYS A 1 86 ? -21.248 0.209 32.614 1.00 92.44 86 LYS A O 1
ATOM 725 N N . GLU A 1 87 ? -19.151 1.021 32.612 1.00 90.56 87 GLU A N 1
ATOM 726 C CA . GLU A 1 87 ? -19.192 1.524 33.996 1.00 90.56 87 GLU A CA 1
ATOM 727 C C . GLU A 1 87 ? -20.339 2.521 34.211 1.00 90.56 87 GLU A C 1
ATOM 729 O O . GLU A 1 87 ? -21.016 2.486 35.239 1.00 90.56 87 GLU A O 1
ATOM 734 N N . PHE A 1 88 ? -20.565 3.423 33.253 1.00 89.88 88 PHE A N 1
ATOM 735 C CA . PHE A 1 88 ? -21.645 4.400 33.337 1.00 89.88 88 PHE A CA 1
ATOM 736 C C . PHE A 1 88 ? -23.019 3.722 33.368 1.00 89.88 88 PHE A C 1
ATOM 738 O O . PHE A 1 88 ? -23.813 4.020 34.260 1.00 89.88 88 PHE A O 1
ATOM 745 N N . ILE A 1 89 ? -23.272 2.779 32.454 1.00 87.19 89 ILE A N 1
ATOM 746 C CA . ILE A 1 89 ? -24.532 2.027 32.403 1.00 87.19 89 ILE A CA 1
ATOM 747 C C . ILE A 1 89 ? -24.768 1.273 33.718 1.00 87.19 89 ILE A C 1
ATOM 749 O O . ILE A 1 89 ? -25.810 1.462 34.348 1.00 87.19 89 ILE A O 1
ATOM 753 N N . GLU A 1 90 ? -23.781 0.512 34.199 1.00 86.19 90 GLU A N 1
ATOM 754 C CA . GLU A 1 90 ? -23.895 -0.238 35.459 1.00 86.19 90 GLU A CA 1
ATOM 755 C C . GLU A 1 90 ? -24.188 0.667 36.665 1.00 86.19 90 GLU A C 1
ATOM 757 O O . GLU A 1 90 ? -24.963 0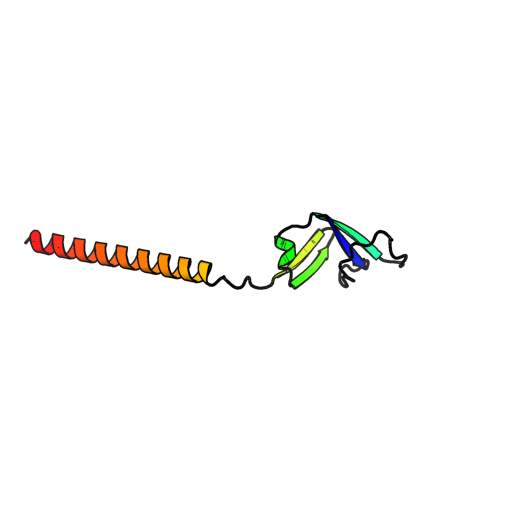.308 37.555 1.00 86.19 90 GLU A O 1
ATOM 762 N N . ASN A 1 91 ? -23.582 1.855 36.711 1.00 79.19 91 ASN A N 1
ATOM 763 C CA . ASN A 1 91 ? -23.830 2.818 37.780 1.00 79.19 91 ASN A CA 1
ATOM 764 C C . ASN A 1 91 ? -25.228 3.440 37.681 1.00 79.19 91 ASN A C 1
ATOM 766 O O . ASN A 1 91 ? -25.886 3.607 38.707 1.00 79.19 91 ASN A O 1
ATOM 770 N N . THR A 1 92 ? -25.724 3.735 36.476 1.00 75.12 92 THR A N 1
ATOM 771 C CA . THR A 1 92 ? -27.099 4.233 36.301 1.00 75.12 92 THR A CA 1
ATOM 772 C C . THR A 1 92 ? -28.158 3.196 36.679 1.00 75.12 92 THR A C 1
ATOM 774 O O . THR A 1 92 ? -29.165 3.553 37.288 1.00 75.12 92 THR A O 1
ATOM 777 N N . GLU A 1 93 ? -27.915 1.908 36.423 1.00 71.50 93 GLU A N 1
ATOM 778 C CA . GLU A 1 93 ? -28.830 0.827 36.814 1.00 71.50 93 GLU A CA 1
ATOM 779 C C . GLU A 1 93 ? -28.863 0.581 38.331 1.00 71.50 93 GLU A C 1
ATOM 781 O O . GLU A 1 93 ? -29.901 0.198 38.873 1.00 71.50 93 GLU A O 1
ATOM 786 N N . LYS A 1 94 ? -27.752 0.827 39.039 1.00 61.47 94 LYS A N 1
ATOM 787 C CA . LYS A 1 94 ? -27.679 0.709 40.508 1.00 61.47 94 LYS A CA 1
ATOM 788 C C . LYS A 1 94 ? -28.360 1.857 41.252 1.00 61.47 94 LYS A C 1
ATOM 790 O O . LYS A 1 94 ? -28.799 1.645 42.374 1.00 61.47 94 LYS A O 1
ATOM 795 N N . VAL A 1 95 ? -28.431 3.051 40.662 1.00 59.97 95 VAL A N 1
ATOM 796 C CA . VAL A 1 95 ? -29.050 4.240 41.286 1.00 59.97 95 VAL A CA 1
ATOM 797 C C . VAL A 1 95 ? -30.570 4.287 41.051 1.00 59.97 95 VAL A C 1
ATOM 799 O O . VAL A 1 95 ? -31.285 4.960 41.785 1.00 59.97 95 VAL A O 1
ATOM 802 N N . GLY A 1 96 ? -31.078 3.563 40.046 1.00 55.25 96 GLY A N 1
ATOM 803 C CA . GLY A 1 96 ? -32.508 3.488 39.714 1.00 55.25 96 GLY A CA 1
ATOM 804 C C . GLY A 1 96 ? -33.316 2.391 40.429 1.00 55.25 96 GLY A C 1
ATOM 805 O O . GLY A 1 96 ? -34.496 2.237 40.114 1.00 55.25 96 GLY A O 1
ATOM 806 N N . LYS A 1 97 ? -32.709 1.624 41.345 1.00 48.09 97 LYS A N 1
ATOM 807 C CA . LYS A 1 97 ? -33.374 0.650 42.233 1.00 48.09 97 LYS A CA 1
ATOM 808 C C . LYS A 1 97 ? -33.344 1.138 43.673 1.00 48.09 97 LYS A C 1
ATOM 810 O O . LYS A 1 97 ? -34.331 0.849 44.382 1.00 48.09 97 LYS A O 1
#

Foldseek 3Di:
DKWKWKDFQVQADTDDTDPDPDDPPDPRIDIQIDDDDPQVVFQPDWTDDPSDIGRPDGHDPPQDPVNVVVVVVVVVVVVVVVVVVVVVVVVVVVVVD